Protein AF-A0AAE1A5D5-F1 (afdb_monomer_lite)

pLDDT: mean 72.04, std 19.73, range [32.28, 96.38]

Radius of gyration: 29.42 Å; chains: 1; bounding box: 78×96×59 Å

Sequence (178 aa):
MIVVMEDNYFSGREERVELRCDQGKCVDHPDSLSAQVKDSCIWGDQPIIKYNTKSGRYEGDCPGFMARQGKTACETASVARSCCKTCEDLKTGVPGCPYGDKYSKCDSYTQSQICDNNRHLCCQFCHGYPTRRNADSEVSSIDLSADLPSGDLEVTDELKPKPDADSNTNNGGPTEQT

Foldseek 3Di:
DDDDDDDPPPPDDPPPQQFADDPNDTHRDPCRVVDPCDPQANNAAAQWDWDQDPVGIDIGTLVVVCVVPNLCVCVDPVSCNRHVNVNQVQQPPQPLCRNAAQDPCLVQADLVLACQPPCNRHVRVCPVPDHPPPPPDDDDDDDDDDDDDDDDDPPPSPRDTDPDDDPPPPPDDDDDDD

Organism: NCBI:txid231223

Structure (mmCIF, N/CA/C/O backbone):
data_AF-A0AAE1A5D5-F1
#
_entry.id   AF-A0AAE1A5D5-F1
#
loop_
_atom_site.group_PDB
_atom_site.id
_atom_site.type_symbol
_atom_site.label_atom_id
_atom_site.label_alt_id
_atom_site.label_comp_id
_atom_site.label_asym_id
_atom_site.label_entity_id
_atom_site.label_seq_id
_atom_site.pdbx_PDB_ins_code
_atom_site.Cartn_x
_atom_site.Cartn_y
_atom_site.Cartn_z
_atom_site.occupancy
_atom_site.B_iso_or_equiv
_atom_site.auth_seq_id
_atom_site.auth_comp_id
_atom_site.auth_asym_id
_atom_site.auth_atom_id
_atom_site.pdbx_PDB_model_num
ATOM 1 N N . MET A 1 1 ? 38.075 -64.542 -5.443 1.00 33.47 1 MET A N 1
ATOM 2 C CA . MET A 1 1 ? 38.900 -63.424 -5.938 1.00 33.47 1 MET A CA 1
ATOM 3 C C . MET A 1 1 ? 38.066 -62.701 -6.987 1.00 33.47 1 MET A C 1
ATOM 5 O O . MET A 1 1 ? 37.816 -63.337 -7.993 1.00 33.47 1 MET A O 1
ATOM 9 N N . ILE A 1 2 ? 37.576 -61.491 -6.646 1.00 32.28 2 ILE A N 1
ATOM 10 C CA . ILE A 1 2 ? 37.226 -60.307 -7.482 1.00 32.28 2 ILE A CA 1
ATOM 11 C C . ILE A 1 2 ? 36.365 -60.590 -8.750 1.00 32.28 2 ILE A C 1
ATOM 13 O O . ILE A 1 2 ? 36.714 -61.442 -9.546 1.00 32.28 2 ILE A O 1
ATOM 17 N N . VAL A 1 3 ? 35.235 -59.945 -9.060 1.00 36.34 3 VAL A N 1
ATOM 18 C CA . VAL A 1 3 ? 34.820 -58.538 -8.922 1.00 36.34 3 VAL A CA 1
ATOM 19 C C . VAL A 1 3 ? 33.286 -58.504 -8.971 1.00 36.34 3 VAL A C 1
ATOM 21 O O . VAL A 1 3 ? 32.697 -59.100 -9.870 1.00 36.34 3 VAL A O 1
ATOM 24 N N . VAL A 1 4 ? 32.638 -57.803 -8.041 1.00 40.03 4 VAL A N 1
ATOM 25 C CA . VAL A 1 4 ? 31.253 -57.345 -8.221 1.00 40.03 4 VAL A CA 1
ATOM 26 C C . VAL A 1 4 ? 31.380 -55.954 -8.840 1.00 40.03 4 VAL A C 1
ATOM 28 O O . VAL A 1 4 ? 32.059 -55.109 -8.260 1.00 40.03 4 VAL A O 1
ATOM 31 N N . MET A 1 5 ? 30.845 -55.741 -10.043 1.00 43.41 5 MET A N 1
ATOM 32 C CA . MET A 1 5 ? 30.788 -54.405 -10.642 1.00 43.41 5 MET A CA 1
ATOM 33 C C . MET A 1 5 ? 29.697 -53.604 -9.927 1.00 43.41 5 MET A C 1
ATOM 35 O O . MET A 1 5 ? 28.545 -54.027 -9.881 1.00 43.41 5 MET A O 1
ATOM 39 N N . GLU A 1 6 ? 30.082 -52.476 -9.336 1.00 44.00 6 GLU A N 1
ATOM 40 C CA . GLU A 1 6 ? 29.165 -51.479 -8.792 1.00 44.00 6 GLU A CA 1
ATOM 41 C C . GLU A 1 6 ? 28.666 -50.587 -9.936 1.00 44.00 6 GLU A C 1
ATOM 43 O O . GLU A 1 6 ? 29.407 -49.744 -10.448 1.00 44.00 6 GLU A O 1
ATOM 48 N N . ASP A 1 7 ? 27.403 -50.750 -10.330 1.00 49.31 7 ASP A N 1
ATOM 49 C CA . ASP A 1 7 ? 26.724 -49.776 -11.181 1.00 49.31 7 ASP A CA 1
ATOM 50 C C . ASP A 1 7 ? 26.371 -48.534 -10.346 1.00 49.31 7 ASP A C 1
ATOM 52 O O . ASP A 1 7 ? 25.385 -48.484 -9.606 1.00 49.31 7 ASP A O 1
ATOM 56 N N . ASN A 1 8 ? 27.223 -47.515 -10.469 1.00 42.75 8 ASN A N 1
ATOM 57 C CA . ASN A 1 8 ? 27.001 -46.156 -9.989 1.00 42.75 8 ASN A CA 1
ATOM 58 C C . ASN A 1 8 ? 25.832 -45.509 -10.753 1.00 42.75 8 ASN A C 1
ATOM 60 O O . ASN A 1 8 ? 26.024 -44.885 -11.796 1.00 42.75 8 ASN A O 1
ATOM 64 N N . TYR A 1 9 ? 24.617 -45.602 -10.212 1.00 43.00 9 TYR A N 1
ATOM 65 C CA . TY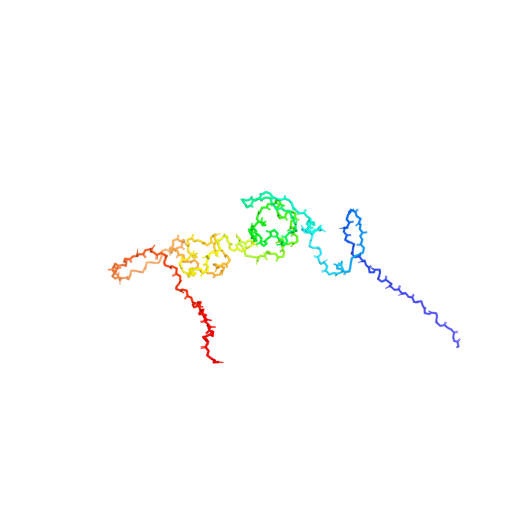R A 1 9 ? 23.487 -44.782 -10.655 1.00 43.00 9 TYR A CA 1
ATOM 66 C C . TYR A 1 9 ? 23.588 -43.390 -10.010 1.00 43.00 9 TYR A C 1
ATOM 68 O O . TYR A 1 9 ? 22.968 -43.087 -8.989 1.00 43.00 9 TYR A O 1
ATOM 76 N N . PHE A 1 10 ? 24.440 -42.541 -10.588 1.00 42.28 10 PHE A N 1
ATOM 77 C CA . PHE A 1 10 ? 24.611 -41.144 -10.191 1.00 42.28 10 PHE A CA 1
ATOM 78 C C . PHE A 1 10 ? 23.374 -40.346 -10.637 1.00 42.28 10 PHE A C 1
ATOM 80 O O . PHE A 1 10 ? 23.281 -39.865 -11.764 1.00 42.28 10 PHE A O 1
ATOM 87 N N . SER A 1 11 ? 22.379 -40.252 -9.754 1.00 44.47 11 SER A N 1
ATOM 88 C CA . SER A 1 11 ? 21.172 -39.445 -9.949 1.00 44.47 11 SER A CA 1
ATOM 89 C C . SER A 1 11 ? 21.518 -37.957 -9.821 1.00 44.47 11 SER A C 1
ATOM 91 O O . SER A 1 11 ? 21.309 -37.348 -8.772 1.00 44.47 11 SER A O 1
ATOM 93 N N . GLY A 1 12 ? 22.063 -37.366 -10.885 1.00 41.28 12 GLY A N 1
ATOM 94 C CA . GLY A 1 12 ? 22.228 -35.920 -11.000 1.00 41.28 12 GLY A CA 1
ATOM 95 C C . GLY A 1 12 ? 20.860 -35.238 -10.992 1.00 41.28 12 GLY A C 1
ATOM 96 O O . GLY A 1 12 ? 20.116 -35.322 -11.966 1.00 41.28 12 GLY A O 1
ATOM 97 N N . ARG A 1 13 ? 20.506 -34.574 -9.886 1.00 45.00 13 ARG A N 1
ATOM 98 C CA . ARG A 1 13 ? 19.471 -33.536 -9.922 1.00 45.00 13 ARG A CA 1
ATOM 99 C C . ARG A 1 13 ? 20.054 -32.372 -10.706 1.00 45.00 13 ARG A C 1
ATOM 101 O O . ARG A 1 13 ? 20.903 -31.653 -10.194 1.00 45.00 13 ARG A O 1
ATOM 108 N N . GLU A 1 14 ? 19.598 -32.218 -11.937 1.00 49.22 14 GLU A N 1
ATOM 109 C CA . GLU A 1 14 ? 19.675 -30.962 -12.670 1.00 49.22 14 GLU A CA 1
ATOM 110 C C . GLU A 1 14 ? 18.972 -29.900 -11.810 1.00 49.22 14 GLU A C 1
ATOM 112 O O . GLU A 1 14 ? 17.748 -29.905 -11.642 1.00 49.22 14 GLU A O 1
ATOM 117 N N . GLU A 1 15 ? 19.767 -29.063 -11.151 1.00 54.00 15 GLU A N 1
ATOM 118 C CA . GLU A 1 15 ? 19.302 -27.883 -10.438 1.00 54.00 15 GLU A CA 1
ATOM 119 C C . GLU A 1 15 ? 18.695 -26.967 -11.501 1.00 54.00 15 GLU A C 1
ATOM 121 O O . GLU A 1 15 ? 19.414 -26.378 -12.307 1.00 54.00 15 GLU A O 1
ATOM 126 N N . ARG A 1 16 ? 17.359 -26.931 -11.598 1.00 55.38 16 ARG A N 1
ATOM 127 C CA . ARG A 1 16 ? 16.684 -25.980 -12.485 1.00 55.38 16 ARG A CA 1
ATOM 128 C C . ARG A 1 16 ? 17.018 -24.591 -11.969 1.00 55.38 16 ARG A C 1
ATOM 130 O O . ARG A 1 16 ? 16.404 -24.126 -11.014 1.00 55.38 16 ARG A O 1
ATOM 137 N N . VAL A 1 17 ? 18.004 -23.960 -12.590 1.00 57.19 17 VAL A N 1
ATOM 138 C CA . VAL A 1 17 ? 18.287 -22.548 -12.388 1.00 57.19 17 VAL A CA 1
ATOM 139 C C . VAL A 1 17 ? 17.042 -21.813 -12.869 1.00 57.19 17 VAL A C 1
ATOM 141 O O . VAL A 1 17 ? 16.687 -21.866 -14.048 1.00 57.19 17 VAL A O 1
ATOM 144 N N . GLU A 1 18 ? 16.294 -21.233 -11.933 1.00 60.75 18 GLU A N 1
ATOM 145 C CA . GLU A 1 18 ? 15.184 -20.363 -12.294 1.00 60.75 18 GLU A CA 1
ATOM 146 C C . GLU A 1 18 ? 15.781 -19.191 -13.085 1.00 60.75 18 GLU A C 1
ATOM 148 O O . GLU A 1 18 ? 16.794 -18.614 -12.706 1.00 60.75 18 GLU A O 1
ATOM 153 N N . LEU A 1 19 ? 15.227 -18.900 -14.257 1.00 63.72 19 LEU A N 1
ATOM 154 C CA . LEU A 1 19 ? 15.719 -17.830 -15.118 1.00 63.72 19 LEU A CA 1
ATOM 155 C C . LEU A 1 19 ? 14.830 -16.610 -14.911 1.00 63.72 19 LEU A C 1
ATOM 157 O O . LEU A 1 19 ? 13.603 -16.732 -14.896 1.00 63.72 19 LEU A O 1
ATOM 161 N N . ARG A 1 20 ? 15.419 -15.417 -14.816 1.00 68.06 20 ARG A N 1
ATOM 162 C CA . ARG A 1 20 ? 14.649 -14.167 -14.828 1.00 68.06 20 ARG A CA 1
ATOM 163 C C . ARG A 1 20 ? 14.646 -13.540 -16.206 1.00 68.06 20 ARG A C 1
ATOM 165 O O . ARG A 1 20 ? 15.603 -13.664 -16.958 1.00 68.06 20 ARG A O 1
ATOM 172 N N . CYS A 1 21 ? 13.556 -12.861 -16.544 1.00 68.00 21 CYS A N 1
ATOM 173 C CA . CYS A 1 21 ? 13.486 -12.096 -17.779 1.00 68.00 21 CYS A CA 1
ATOM 174 C C . CYS A 1 21 ? 14.202 -10.754 -17.591 1.00 68.00 21 CYS A C 1
ATOM 176 O O . CYS A 1 21 ? 13.732 -9.912 -16.829 1.00 68.00 21 CYS A O 1
ATOM 178 N N . ASP A 1 22 ? 15.305 -10.553 -18.305 1.00 67.06 22 ASP A N 1
ATOM 179 C CA . ASP A 1 22 ? 15.967 -9.264 -18.467 1.00 67.06 22 ASP A CA 1
ATOM 180 C C . ASP A 1 22 ? 15.941 -8.866 -19.948 1.00 67.06 22 ASP A C 1
ATOM 182 O O . ASP A 1 22 ? 16.378 -9.613 -20.824 1.00 67.06 22 ASP A O 1
ATOM 186 N N . GLN A 1 23 ? 15.345 -7.710 -20.249 1.00 67.00 23 GLN A N 1
ATOM 187 C CA . GLN A 1 23 ? 15.197 -7.182 -21.616 1.00 67.00 23 GLN A CA 1
ATOM 188 C C . GLN A 1 23 ? 14.625 -8.190 -22.639 1.00 67.00 23 GLN A C 1
ATOM 190 O O . GLN A 1 23 ? 15.014 -8.209 -23.808 1.00 67.00 23 GLN A O 1
ATOM 195 N N . GLY A 1 24 ? 13.686 -9.038 -22.208 1.00 66.44 24 GLY A N 1
ATOM 196 C CA . GLY A 1 24 ? 13.064 -10.051 -23.068 1.00 66.44 24 GLY A CA 1
ATOM 197 C C . GLY A 1 24 ? 13.903 -11.317 -23.265 1.00 66.44 24 GLY A C 1
ATOM 198 O O . GLY A 1 24 ? 13.555 -12.143 -24.108 1.00 66.44 24 GLY A O 1
ATOM 199 N N . LYS A 1 25 ? 14.992 -11.489 -22.509 1.00 70.88 25 LYS A N 1
ATOM 200 C CA . LYS A 1 25 ? 15.806 -12.707 -22.486 1.00 70.88 25 LYS A CA 1
ATOM 201 C C . LYS A 1 25 ? 15.791 -13.323 -21.095 1.00 70.88 25 LYS A C 1
ATOM 203 O O . LYS A 1 25 ? 15.890 -12.623 -20.097 1.00 70.88 25 LYS A O 1
ATOM 208 N N . CYS A 1 26 ? 15.688 -14.642 -21.037 1.00 72.12 26 CYS A N 1
ATOM 209 C CA . CYS A 1 26 ? 15.871 -15.392 -19.803 1.00 72.12 26 CYS A CA 1
ATOM 210 C C . CYS A 1 26 ? 17.368 -15.416 -19.456 1.00 72.12 26 CYS A C 1
ATOM 212 O O . CYS A 1 26 ? 18.161 -15.933 -20.242 1.00 72.12 26 CYS A O 1
ATOM 214 N N . VAL A 1 27 ? 17.743 -14.830 -18.321 1.00 79.44 27 VAL A N 1
ATOM 215 C CA . VAL A 1 27 ? 19.117 -14.762 -17.814 1.00 79.44 27 VAL A CA 1
ATOM 216 C C . VAL A 1 27 ? 19.207 -15.399 -16.429 1.00 79.44 27 VAL A C 1
ATOM 218 O O . VAL A 1 27 ? 18.268 -15.309 -15.630 1.00 79.44 27 VAL A O 1
ATOM 221 N N . ASP A 1 28 ? 20.347 -16.027 -16.147 1.00 71.44 28 ASP A N 1
ATOM 222 C CA . ASP A 1 28 ? 20.673 -16.533 -14.816 1.00 71.44 28 ASP A CA 1
ATOM 223 C C . ASP A 1 28 ? 20.842 -15.345 -13.863 1.00 71.44 28 ASP A C 1
ATOM 225 O O . ASP A 1 28 ? 21.699 -14.483 -14.072 1.00 71.44 28 ASP A O 1
ATOM 229 N N . HIS A 1 29 ? 20.017 -15.276 -12.816 1.00 62.53 29 HIS A N 1
ATOM 230 C CA . HIS A 1 29 ? 20.130 -14.242 -11.786 1.00 62.53 29 HIS A CA 1
ATOM 231 C C . HIS A 1 29 ? 20.417 -14.894 -10.422 1.00 62.53 29 HIS A C 1
ATOM 233 O O . HIS A 1 29 ? 19.767 -15.888 -10.091 1.00 62.53 29 HIS A O 1
ATOM 239 N N . PRO A 1 30 ? 21.332 -14.360 -9.591 1.00 59.41 30 PRO A N 1
ATOM 240 C CA . PRO A 1 30 ? 21.636 -14.929 -8.269 1.00 59.41 30 PRO A CA 1
ATOM 241 C C . PRO A 1 30 ? 20.411 -14.985 -7.336 1.00 59.41 30 PRO A C 1
ATOM 243 O O . PRO A 1 30 ? 20.305 -15.878 -6.503 1.00 59.41 30 PRO A O 1
ATOM 246 N N . ASP A 1 31 ? 19.438 -14.092 -7.539 1.00 57.97 31 ASP A N 1
ATOM 247 C CA . ASP A 1 31 ? 18.150 -14.069 -6.817 1.00 57.97 31 ASP A CA 1
ATOM 248 C C . ASP A 1 31 ? 17.050 -14.931 -7.454 1.00 57.97 31 ASP A C 1
ATOM 250 O O . ASP A 1 31 ? 15.855 -14.721 -7.203 1.00 57.97 31 ASP A O 1
ATOM 254 N N . SER A 1 32 ? 17.409 -15.837 -8.359 1.00 56.78 32 SER A N 1
ATOM 255 C CA . SER A 1 32 ? 16.412 -16.711 -8.970 1.00 56.78 32 SER A CA 1
ATOM 256 C C . SER A 1 32 ? 16.025 -17.832 -8.021 1.00 56.78 32 SER A C 1
ATOM 258 O O . SER A 1 32 ? 14.846 -18.033 -7.813 1.00 56.78 32 SER A O 1
ATOM 260 N N . LEU A 1 33 ? 16.988 -18.420 -7.303 1.00 54.19 33 LEU A N 1
ATOM 261 C CA . LEU A 1 33 ? 16.736 -19.455 -6.289 1.00 54.19 33 LEU A CA 1
ATOM 262 C C . LEU A 1 33 ? 15.953 -18.955 -5.055 1.00 54.19 33 LEU A C 1
ATOM 264 O O . LEU A 1 33 ? 15.487 -19.761 -4.252 1.00 54.19 33 LEU A O 1
ATOM 268 N N . SER A 1 34 ? 15.837 -17.636 -4.862 1.00 52.56 34 SER A N 1
ATOM 269 C CA . SER A 1 34 ? 15.176 -17.019 -3.702 1.00 52.56 34 SER A CA 1
ATOM 270 C C . SER A 1 34 ? 13.786 -16.458 -4.006 1.00 52.56 34 SER A C 1
ATOM 272 O O . SER A 1 34 ? 13.066 -16.063 -3.084 1.00 52.56 34 SER A O 1
ATOM 274 N N . ALA A 1 35 ? 13.373 -16.421 -5.273 1.00 54.06 35 ALA A N 1
ATOM 275 C CA . ALA A 1 35 ? 12.035 -15.990 -5.624 1.00 54.06 35 ALA A CA 1
ATOM 276 C C . ALA A 1 35 ? 11.110 -17.199 -5.621 1.00 54.06 35 ALA A C 1
ATOM 278 O O . ALA A 1 35 ? 10.978 -17.879 -6.626 1.00 54.06 35 ALA A O 1
ATOM 279 N N . GLN A 1 36 ? 10.384 -17.419 -4.523 1.00 55.62 36 GLN A N 1
ATOM 280 C CA . GLN A 1 36 ? 9.087 -18.077 -4.659 1.00 55.62 36 GLN A CA 1
ATOM 281 C C . GLN A 1 36 ? 8.250 -17.199 -5.590 1.00 55.62 36 GLN A C 1
ATOM 283 O O . GLN A 1 36 ? 7.661 -16.201 -5.171 1.00 55.62 36 GLN A O 1
ATOM 288 N N . VAL A 1 37 ? 8.293 -17.512 -6.881 1.00 56.19 37 VAL A N 1
ATOM 289 C CA . VAL A 1 37 ? 7.509 -16.830 -7.893 1.00 56.19 37 VAL A CA 1
ATOM 290 C C . VAL A 1 37 ? 6.072 -17.250 -7.639 1.00 56.19 37 VAL A C 1
ATOM 292 O O . VAL A 1 37 ? 5.635 -18.322 -8.042 1.00 56.19 37 VAL A O 1
ATOM 295 N N . LYS A 1 38 ? 5.342 -16.434 -6.880 1.00 62.88 38 LYS A N 1
ATOM 296 C CA . LYS A 1 38 ? 3.920 -16.648 -6.642 1.00 62.88 38 LYS A CA 1
ATOM 297 C C . LYS A 1 38 ? 3.218 -16.636 -8.001 1.00 62.88 38 LYS A C 1
ATOM 299 O O . LYS A 1 38 ? 3.400 -15.694 -8.770 1.00 62.88 38 LYS A O 1
ATOM 304 N N . ASP A 1 39 ? 2.407 -17.655 -8.293 1.00 67.38 39 ASP A N 1
ATOM 305 C CA . ASP A 1 39 ? 1.754 -17.833 -9.604 1.00 67.38 39 ASP A CA 1
ATOM 306 C C . ASP A 1 39 ? 0.935 -16.608 -10.056 1.00 67.38 39 ASP A C 1
ATOM 308 O O . ASP A 1 39 ? 0.746 -16.377 -11.250 1.00 67.38 39 ASP A O 1
ATOM 312 N N . SER A 1 40 ? 0.470 -15.775 -9.116 1.00 74.50 40 SER A N 1
ATOM 313 C CA . SER A 1 40 ? -0.230 -14.521 -9.423 1.00 74.50 40 SER A CA 1
ATOM 314 C C . SER A 1 40 ? 0.671 -13.407 -9.963 1.00 74.50 40 SER A C 1
ATOM 316 O O . SER A 1 40 ? 0.151 -12.394 -10.430 1.00 74.50 40 SER A O 1
ATOM 318 N N . CYS A 1 41 ? 1.993 -13.569 -9.885 1.00 79.12 41 CYS A N 1
ATOM 319 C CA . CYS A 1 41 ? 2.973 -12.514 -10.096 1.00 79.12 41 CYS A CA 1
ATOM 320 C C . CYS A 1 41 ? 4.255 -12.977 -10.797 1.00 79.12 41 CYS A C 1
ATOM 322 O O . CYS A 1 41 ? 5.363 -12.578 -10.438 1.00 79.12 41 CYS A O 1
ATOM 324 N N . ILE A 1 42 ? 4.112 -13.805 -11.833 1.00 77.44 42 ILE A N 1
ATOM 325 C CA . ILE A 1 42 ? 5.257 -14.466 -12.477 1.00 77.44 42 ILE A CA 1
ATOM 326 C C . ILE A 1 42 ? 6.308 -13.516 -13.071 1.00 77.44 42 ILE A C 1
ATOM 328 O O . ILE A 1 42 ? 7.472 -13.878 -13.204 1.00 77.44 42 ILE A O 1
ATOM 332 N N . TRP A 1 43 ? 5.906 -12.288 -13.404 1.00 77.44 43 TRP A N 1
ATOM 333 C CA . TRP A 1 43 ? 6.782 -11.275 -13.996 1.00 77.44 43 TRP A CA 1
ATOM 334 C C . TRP A 1 43 ? 7.304 -10.249 -12.984 1.00 77.44 43 TRP A C 1
ATOM 336 O O . TRP A 1 43 ? 8.091 -9.383 -13.356 1.00 77.44 43 TRP A O 1
ATOM 346 N N . GLY A 1 44 ? 6.884 -10.336 -11.719 1.00 85.56 44 GLY A N 1
ATOM 347 C CA . GLY A 1 44 ? 7.240 -9.370 -10.687 1.00 85.56 44 GLY A CA 1
ATOM 348 C C . GLY A 1 44 ? 6.779 -7.940 -10.996 1.00 85.56 44 GLY A C 1
ATOM 349 O O . GLY A 1 44 ? 5.712 -7.722 -11.572 1.00 85.56 44 GLY A O 1
ATOM 350 N N . ASP A 1 45 ? 7.583 -6.963 -10.575 1.00 90.44 45 ASP A N 1
ATOM 351 C CA . ASP A 1 45 ? 7.343 -5.542 -10.836 1.00 90.44 45 ASP A CA 1
ATOM 352 C C . ASP A 1 45 ? 7.910 -5.109 -12.190 1.00 90.44 45 ASP A C 1
ATOM 354 O O . ASP A 1 45 ? 8.985 -5.539 -12.609 1.00 90.44 45 ASP A O 1
ATOM 358 N N . GLN A 1 46 ? 7.223 -4.181 -12.850 1.00 89.25 46 GLN A N 1
ATOM 359 C CA . GLN A 1 46 ? 7.780 -3.462 -13.985 1.00 89.25 46 GLN A CA 1
ATOM 360 C C . GLN A 1 46 ? 8.962 -2.598 -13.519 1.00 89.25 46 GLN A C 1
ATOM 362 O O . GLN A 1 46 ? 8.832 -1.873 -12.531 1.00 89.25 46 GLN A O 1
ATOM 367 N N . PRO A 1 47 ? 10.091 -2.605 -14.252 1.00 84.75 47 PRO A N 1
ATOM 368 C CA . PRO A 1 47 ? 11.297 -1.890 -13.837 1.00 84.75 47 PRO A CA 1
ATOM 369 C C . PRO A 1 47 ? 11.106 -0.369 -13.838 1.00 84.75 47 PRO A C 1
ATOM 371 O O . PRO A 1 47 ? 11.710 0.332 -13.034 1.00 84.75 47 PRO A O 1
ATOM 374 N N . ILE A 1 48 ? 10.266 0.145 -14.744 1.00 91.44 48 ILE A N 1
ATOM 375 C CA . ILE A 1 48 ? 9.911 1.561 -14.824 1.00 91.44 48 ILE A CA 1
ATOM 376 C C . ILE A 1 48 ? 8.412 1.671 -15.082 1.00 91.44 48 ILE A C 1
ATOM 378 O O . ILE A 1 48 ? 7.904 1.168 -16.085 1.00 91.44 48 ILE A O 1
ATOM 382 N N . ILE A 1 49 ? 7.718 2.392 -14.209 1.00 94.50 49 ILE A N 1
ATOM 383 C CA . ILE A 1 49 ? 6.305 2.735 -14.343 1.00 94.50 49 ILE A CA 1
ATOM 384 C C . ILE A 1 49 ? 6.137 4.223 -14.619 1.00 94.50 49 ILE A C 1
ATOM 386 O O . ILE A 1 49 ? 6.933 5.052 -14.178 1.00 94.50 49 ILE A O 1
ATOM 390 N N . LYS A 1 50 ? 5.080 4.571 -15.356 1.00 95.38 50 LYS A N 1
ATOM 391 C CA . LYS A 1 50 ? 4.754 5.957 -15.706 1.00 95.38 50 LYS A CA 1
ATOM 392 C C . LYS A 1 50 ? 3.296 6.228 -15.378 1.00 95.38 50 LYS A C 1
ATOM 394 O O . LYS A 1 50 ? 2.406 5.688 -16.029 1.00 95.38 50 LYS A O 1
ATOM 399 N N . TYR A 1 51 ? 3.056 7.078 -14.387 1.00 93.62 51 TYR A N 1
ATOM 400 C CA . TYR A 1 51 ? 1.709 7.429 -13.937 1.00 93.62 51 TYR A CA 1
ATOM 401 C C . TYR A 1 51 ? 1.544 8.940 -13.844 1.00 93.62 51 TYR A C 1
ATOM 403 O O . TYR A 1 51 ? 2.439 9.650 -13.393 1.00 93.62 51 TYR A O 1
ATOM 411 N N . ASN A 1 52 ? 0.371 9.436 -14.229 1.00 92.06 52 ASN A N 1
ATOM 412 C CA . ASN A 1 52 ? -0.021 10.813 -13.956 1.00 92.06 52 ASN A CA 1
ATOM 413 C C . ASN A 1 52 ? -0.756 10.837 -12.615 1.00 92.06 52 ASN A C 1
ATOM 415 O O . ASN A 1 52 ? -1.826 10.242 -12.491 1.00 92.06 52 ASN A O 1
ATOM 419 N N . THR A 1 53 ? -0.176 11.489 -11.609 1.00 87.81 53 THR A N 1
ATOM 420 C CA . THR A 1 53 ? -0.788 11.639 -10.285 1.00 87.81 53 THR A CA 1
ATOM 421 C C . THR A 1 53 ? -1.233 13.082 -10.066 1.00 87.81 53 THR A C 1
ATOM 423 O O . THR A 1 53 ? -0.905 13.980 -10.844 1.00 87.81 53 THR A O 1
ATOM 426 N N . LYS A 1 54 ? -1.975 13.331 -8.980 1.00 85.69 54 LYS A N 1
ATOM 427 C CA . LYS A 1 54 ? -2.370 14.694 -8.582 1.00 85.69 54 LYS A CA 1
ATOM 428 C C . LYS A 1 54 ? -1.162 15.610 -8.343 1.00 85.69 54 LYS A C 1
ATOM 430 O O . LYS A 1 54 ? -1.266 16.814 -8.529 1.00 85.69 54 LYS A O 1
ATOM 435 N N . SER A 1 55 ? -0.021 15.028 -7.977 1.00 85.31 55 SER A N 1
ATOM 436 C CA . SER A 1 55 ? 1.235 15.734 -7.709 1.00 85.31 55 SER A CA 1
ATOM 437 C C . SER A 1 55 ? 2.134 15.835 -8.952 1.00 85.31 55 SER A C 1
ATOM 439 O O . SER A 1 55 ? 3.313 16.170 -8.841 1.00 85.31 55 SER A O 1
ATOM 441 N N . GLY A 1 56 ? 1.609 15.502 -10.134 1.00 91.19 56 GLY A N 1
ATOM 442 C CA . GLY A 1 56 ? 2.328 15.509 -11.404 1.00 91.19 56 GLY A CA 1
ATOM 443 C C . GLY A 1 56 ? 2.690 14.111 -11.902 1.00 91.19 56 GLY A C 1
ATOM 444 O O . GLY A 1 56 ? 2.272 13.086 -11.362 1.00 91.19 56 GLY A O 1
ATOM 445 N N . ARG A 1 57 ? 3.477 14.066 -12.976 1.00 94.00 57 ARG A N 1
ATOM 446 C CA . ARG A 1 57 ? 3.940 12.808 -13.564 1.00 94.00 57 ARG A CA 1
ATOM 447 C C . ARG A 1 57 ? 4.944 12.125 -12.633 1.00 94.00 57 ARG A C 1
ATOM 449 O O . ARG A 1 57 ? 5.819 12.772 -12.061 1.00 94.00 57 ARG A O 1
ATOM 456 N N . TYR A 1 58 ? 4.795 10.820 -12.467 1.00 94.75 58 TYR A N 1
ATOM 457 C CA . TYR A 1 58 ? 5.763 9.945 -11.825 1.00 94.75 58 TYR A CA 1
ATOM 458 C C . TYR A 1 58 ? 6.390 9.037 -12.881 1.00 94.75 58 TYR A C 1
ATOM 460 O O . TYR A 1 58 ? 5.674 8.486 -13.719 1.00 94.75 58 TYR A O 1
ATOM 468 N N . GLU A 1 59 ? 7.708 8.894 -12.822 1.00 96.38 59 GLU A N 1
ATOM 469 C CA . GLU A 1 59 ? 8.494 7.969 -13.631 1.00 96.38 59 GLU A CA 1
ATOM 470 C C . GLU A 1 59 ? 9.588 7.385 -12.731 1.00 96.38 59 GLU A C 1
ATOM 472 O O . GLU A 1 59 ? 10.395 8.137 -12.189 1.00 96.38 59 GLU A O 1
ATOM 477 N N . GLY A 1 60 ? 9.555 6.074 -12.500 1.00 94.44 60 GLY A N 1
ATOM 478 C CA . GLY A 1 60 ? 10.417 5.409 -11.521 1.00 94.44 60 GLY A CA 1
ATOM 479 C C . GLY A 1 60 ? 9.981 3.972 -11.254 1.00 94.44 60 GLY A C 1
ATOM 480 O O . GLY A 1 60 ? 9.237 3.403 -12.053 1.00 94.44 60 GLY A O 1
ATOM 481 N N . ASP A 1 61 ? 10.434 3.398 -10.146 1.00 95.06 61 ASP A N 1
ATOM 482 C CA . ASP A 1 61 ? 10.125 2.031 -9.732 1.00 95.06 61 ASP A CA 1
ATOM 483 C C . ASP A 1 61 ? 8.853 1.942 -8.863 1.00 95.06 61 ASP A C 1
ATOM 485 O O . ASP A 1 61 ? 8.231 2.933 -8.470 1.00 95.06 61 ASP A O 1
ATOM 489 N N . CYS A 1 62 ? 8.423 0.717 -8.578 1.00 94.94 62 CYS A N 1
ATOM 490 C CA . CYS A 1 62 ? 7.234 0.469 -7.770 1.00 94.94 62 CYS A CA 1
ATOM 491 C C . CYS A 1 62 ? 7.393 0.852 -6.288 1.00 94.94 62 CYS A C 1
ATOM 493 O O . CYS A 1 62 ? 6.494 1.525 -5.771 1.00 94.94 62 CYS A O 1
ATOM 495 N N . PRO A 1 63 ? 8.509 0.535 -5.602 1.00 95.12 63 PRO A N 1
ATOM 496 C CA . PRO A 1 63 ? 8.748 1.009 -4.239 1.00 95.12 63 PRO A CA 1
ATOM 497 C C . PRO A 1 63 ? 8.708 2.538 -4.117 1.00 95.12 63 PRO A C 1
ATOM 499 O O . PRO A 1 63 ? 8.047 3.066 -3.219 1.00 95.12 63 PRO A O 1
ATOM 502 N N . GLY A 1 64 ? 9.332 3.267 -5.048 1.00 94.75 64 GLY A N 1
ATOM 503 C CA . GLY A 1 64 ? 9.301 4.726 -5.074 1.00 94.75 64 GLY A CA 1
ATOM 504 C C . GLY A 1 64 ? 7.899 5.285 -5.324 1.00 94.75 64 GLY A C 1
ATOM 505 O O . GLY A 1 64 ? 7.510 6.285 -4.714 1.00 94.75 64 GLY A O 1
ATOM 506 N N . PHE A 1 65 ? 7.096 4.626 -6.163 1.00 95.50 65 PHE A N 1
ATOM 507 C CA . PHE A 1 65 ? 5.701 5.014 -6.364 1.00 95.50 65 PHE A CA 1
ATOM 508 C C . PHE A 1 65 ? 4.864 4.819 -5.096 1.00 95.50 65 PHE A C 1
ATOM 510 O O . PHE A 1 65 ? 4.088 5.709 -4.746 1.00 95.50 65 PHE A O 1
ATOM 517 N N . MET A 1 66 ? 5.057 3.711 -4.370 1.00 94.00 66 MET A N 1
ATOM 518 C CA . MET A 1 66 ? 4.363 3.456 -3.101 1.00 94.00 66 MET A CA 1
ATOM 519 C C . MET A 1 66 ? 4.781 4.426 -2.001 1.00 94.00 66 MET A C 1
ATOM 521 O O . MET A 1 66 ? 3.931 4.863 -1.229 1.00 94.00 66 MET A O 1
ATOM 525 N N . ALA A 1 67 ? 6.054 4.823 -1.954 1.00 92.31 67 ALA A N 1
ATOM 526 C CA . ALA A 1 67 ? 6.520 5.848 -1.024 1.00 92.31 67 ALA A CA 1
ATOM 527 C C . ALA A 1 67 ? 5.831 7.204 -1.265 1.00 92.31 67 ALA A C 1
ATOM 529 O O . ALA A 1 67 ? 5.565 7.943 -0.321 1.00 92.31 67 ALA A O 1
ATOM 530 N N . ARG A 1 68 ? 5.504 7.522 -2.526 1.00 91.31 68 ARG A N 1
ATOM 531 C CA . ARG A 1 68 ? 4.852 8.784 -2.903 1.00 91.31 68 ARG A CA 1
ATOM 532 C C . ARG A 1 68 ? 3.329 8.750 -2.770 1.00 91.31 68 ARG A C 1
ATOM 534 O O . ARG A 1 68 ? 2.735 9.729 -2.330 1.00 91.31 68 ARG A O 1
ATOM 541 N N . GLN A 1 69 ? 2.696 7.667 -3.215 1.00 91.50 69 GLN A N 1
ATOM 542 C CA . GLN A 1 69 ? 1.237 7.567 -3.335 1.00 91.50 69 GLN A CA 1
ATOM 543 C C . GLN A 1 69 ? 0.579 6.794 -2.188 1.00 91.50 69 GLN A C 1
ATOM 545 O O . GLN A 1 69 ? -0.635 6.888 -2.019 1.00 91.50 69 GLN A O 1
ATOM 550 N N . GLY A 1 70 ? 1.363 6.056 -1.403 1.00 90.50 70 GLY A N 1
ATOM 551 C CA . GLY A 1 70 ? 0.877 5.155 -0.367 1.00 90.50 70 GLY A CA 1
ATOM 552 C C . GLY A 1 70 ? 0.489 3.774 -0.901 1.00 90.50 70 GLY A C 1
ATOM 553 O O . GLY A 1 70 ? 0.248 3.573 -2.092 1.00 90.50 70 GLY A O 1
ATOM 554 N N . LYS A 1 71 ? 0.392 2.809 0.020 1.00 91.69 71 LYS A N 1
ATOM 555 C CA . LYS A 1 71 ? 0.087 1.394 -0.273 1.00 91.69 71 LYS A CA 1
ATOM 556 C C . LYS A 1 71 ? -1.283 1.202 -0.929 1.00 91.69 71 LYS A C 1
ATOM 558 O O . LYS A 1 71 ? -1.470 0.284 -1.721 1.00 91.69 71 LYS A O 1
ATOM 563 N N . THR A 1 72 ? -2.232 2.094 -0.644 1.00 89.19 72 THR A N 1
ATOM 564 C CA . THR A 1 72 ? -3.584 2.083 -1.224 1.00 89.19 72 THR A CA 1
ATOM 565 C C . THR A 1 72 ? -3.582 2.284 -2.739 1.00 89.19 72 THR A C 1
ATOM 567 O O . THR A 1 72 ? -4.547 1.910 -3.400 1.00 89.19 72 THR A O 1
ATOM 570 N N . ALA A 1 73 ? -2.489 2.785 -3.330 1.00 91.56 73 ALA A N 1
ATOM 571 C CA . ALA A 1 73 ? -2.337 2.843 -4.781 1.00 91.56 73 ALA A CA 1
ATOM 572 C C . ALA A 1 73 ? -2.477 1.456 -5.437 1.00 91.56 73 ALA A C 1
ATOM 574 O O . ALA A 1 73 ? -2.987 1.358 -6.554 1.00 91.56 73 ALA A O 1
ATOM 575 N N . CYS A 1 74 ? -2.117 0.387 -4.721 1.00 92.69 74 CYS A N 1
ATOM 576 C CA . CYS A 1 74 ? -2.301 -0.995 -5.152 1.00 92.69 74 CYS A CA 1
ATOM 577 C C . CYS A 1 74 ? -3.770 -1.438 -5.272 1.00 92.69 74 CYS A C 1
ATOM 579 O O . CYS A 1 74 ? -4.031 -2.470 -5.881 1.00 92.69 74 CYS A O 1
ATOM 581 N N . GLU A 1 75 ? -4.747 -0.673 -4.763 1.00 90.25 75 GLU A N 1
ATOM 582 C CA . GLU A 1 75 ? -6.170 -0.927 -5.049 1.00 90.25 75 GLU A CA 1
ATOM 583 C C . GLU A 1 75 ? -6.501 -0.690 -6.536 1.00 90.25 75 GLU A C 1
ATOM 585 O O . GLU A 1 75 ? -7.464 -1.246 -7.065 1.00 90.25 75 GLU A O 1
ATOM 590 N N . THR A 1 76 ? -5.696 0.112 -7.242 1.00 91.38 76 THR A N 1
ATOM 591 C CA . THR A 1 76 ? -5.899 0.386 -8.668 1.00 91.38 76 THR A CA 1
ATOM 592 C C . THR A 1 76 ? -5.368 -0.770 -9.511 1.00 91.38 76 THR A C 1
ATOM 594 O O . THR A 1 76 ? -4.171 -1.044 -9.500 1.00 91.38 76 THR A O 1
ATOM 597 N N . ALA A 1 77 ? -6.223 -1.394 -10.326 1.00 90.44 77 ALA A N 1
ATOM 598 C CA . ALA A 1 77 ? -5.862 -2.570 -11.129 1.00 90.44 77 ALA A CA 1
ATOM 599 C C . ALA A 1 77 ? -4.622 -2.371 -12.024 1.00 90.44 77 ALA A C 1
ATOM 601 O O . ALA A 1 77 ? -3.814 -3.286 -12.169 1.00 90.44 77 ALA A O 1
ATOM 602 N N . SER A 1 78 ? -4.445 -1.183 -12.612 1.00 90.62 78 SER A N 1
ATOM 603 C CA . SER A 1 78 ? -3.255 -0.866 -13.417 1.00 90.62 78 SER A CA 1
ATOM 604 C C . SER A 1 78 ? -1.981 -0.880 -12.574 1.00 90.62 78 SER A C 1
ATOM 606 O O . SER A 1 78 ? -0.989 -1.488 -12.968 1.00 90.62 78 SER A O 1
ATOM 608 N N . VAL A 1 79 ? -2.038 -0.278 -11.384 1.00 93.00 79 VAL A N 1
ATOM 609 C CA . VAL A 1 79 ? -0.917 -0.237 -10.441 1.00 93.00 79 VAL A CA 1
ATOM 610 C C . VAL A 1 79 ? -0.628 -1.636 -9.916 1.00 93.00 79 VAL A C 1
ATOM 612 O O . VAL A 1 79 ? 0.518 -2.054 -9.964 1.00 93.00 79 VAL A O 1
ATOM 615 N N . ALA A 1 80 ? -1.650 -2.391 -9.510 1.00 91.56 80 ALA A N 1
ATOM 616 C CA . ALA A 1 80 ? -1.496 -3.771 -9.059 1.00 91.56 80 ALA A CA 1
ATOM 617 C C . ALA A 1 80 ? -0.865 -4.679 -10.124 1.00 91.56 80 ALA A C 1
ATOM 619 O O . ALA A 1 80 ? -0.140 -5.603 -9.784 1.00 91.56 80 ALA A O 1
ATOM 620 N N . ARG A 1 81 ? -1.122 -4.427 -11.414 1.00 89.88 81 ARG A N 1
ATOM 621 C CA . ARG A 1 81 ? -0.521 -5.199 -12.509 1.00 89.88 81 ARG A CA 1
ATOM 622 C C . ARG A 1 81 ? 0.925 -4.793 -12.780 1.00 89.88 81 ARG A C 1
ATOM 624 O O . ARG A 1 81 ? 1.759 -5.662 -12.997 1.00 89.88 81 ARG A O 1
ATOM 631 N N . SER A 1 82 ? 1.214 -3.493 -12.803 1.00 92.12 82 SER A N 1
ATOM 632 C CA . SER A 1 82 ? 2.570 -2.989 -13.041 1.00 92.12 82 SER A CA 1
ATOM 633 C C . SER A 1 82 ? 3.499 -3.202 -11.848 1.00 92.12 82 SER A C 1
ATOM 635 O O . SER A 1 82 ? 4.677 -3.452 -12.043 1.00 92.12 82 SER A O 1
ATOM 637 N N . CYS A 1 83 ? 2.978 -3.103 -10.630 1.00 93.94 83 CYS A N 1
ATOM 638 C CA . CYS A 1 83 ? 3.706 -3.223 -9.368 1.00 93.94 83 CYS A CA 1
ATOM 639 C C . CYS A 1 83 ? 3.284 -4.471 -8.615 1.00 93.94 83 CYS A C 1
ATOM 641 O O . CYS A 1 83 ? 2.946 -4.421 -7.435 1.00 93.94 83 CYS A O 1
ATOM 643 N N . CYS A 1 84 ? 3.221 -5.581 -9.335 1.00 91.31 84 CYS A N 1
ATOM 644 C CA . CYS A 1 84 ? 2.620 -6.797 -8.841 1.00 91.31 84 CYS A CA 1
ATOM 645 C C . CYS A 1 84 ? 3.326 -7.351 -7.595 1.00 91.31 84 CYS A C 1
ATOM 647 O O . CYS A 1 84 ? 2.649 -7.596 -6.596 1.00 91.31 84 CYS A O 1
ATOM 649 N N . LYS A 1 85 ? 4.660 -7.468 -7.603 1.00 90.25 85 LYS A N 1
ATOM 650 C CA . LYS A 1 85 ? 5.422 -8.011 -6.471 1.00 90.25 85 LYS A CA 1
ATOM 651 C C . LYS A 1 85 ? 5.370 -7.054 -5.288 1.00 90.25 85 LYS A C 1
ATOM 653 O O . LYS A 1 85 ? 4.986 -7.461 -4.199 1.00 90.25 85 LYS A O 1
ATOM 658 N N . THR A 1 86 ? 5.648 -5.772 -5.524 1.00 92.62 86 THR A N 1
ATOM 659 C CA . THR A 1 86 ? 5.563 -4.734 -4.489 1.00 92.62 86 THR A CA 1
ATOM 660 C C . THR A 1 86 ? 4.176 -4.717 -3.844 1.00 92.62 86 THR A C 1
ATOM 662 O O . THR A 1 86 ? 4.054 -4.689 -2.624 1.00 92.62 86 THR A O 1
ATOM 665 N N . CYS A 1 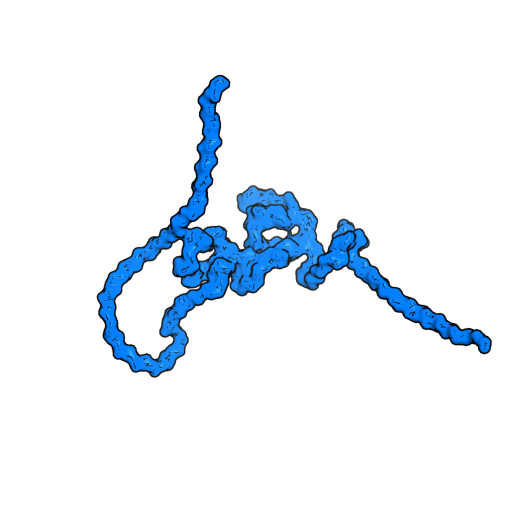87 ? 3.103 -4.747 -4.638 1.00 93.19 87 CYS A N 1
ATOM 666 C CA . CYS A 1 87 ? 1.750 -4.759 -4.097 1.00 93.19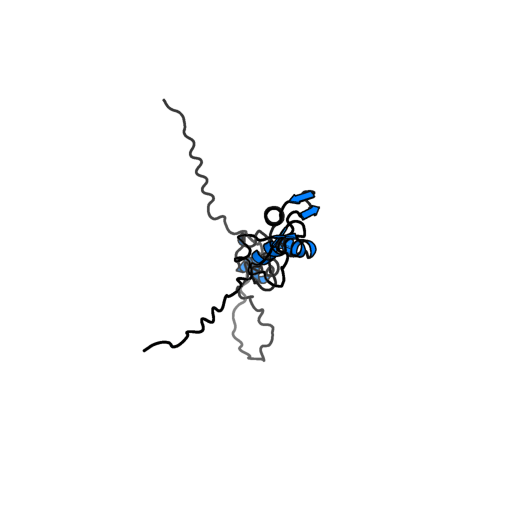 87 CYS A CA 1
ATOM 667 C C . CYS A 1 87 ? 1.456 -6.052 -3.338 1.00 93.19 87 CYS A C 1
ATOM 669 O O . CYS A 1 87 ? 0.796 -6.014 -2.307 1.00 93.19 87 CYS A O 1
ATOM 671 N N . GLU A 1 88 ? 1.923 -7.198 -3.817 1.00 90.62 88 GLU A N 1
ATOM 672 C CA . GLU A 1 88 ? 1.744 -8.463 -3.118 1.00 90.62 88 GLU A CA 1
ATOM 673 C C . GLU A 1 88 ? 2.422 -8.475 -1.744 1.00 90.62 88 GLU A C 1
ATOM 675 O O . GLU A 1 88 ? 1.773 -8.838 -0.762 1.00 90.62 88 GLU A O 1
ATOM 680 N N . ASP A 1 89 ? 3.660 -7.988 -1.668 1.00 89.75 89 ASP A N 1
ATOM 681 C CA . ASP A 1 89 ? 4.435 -7.866 -0.429 1.00 89.75 89 ASP A CA 1
ATOM 682 C C . ASP A 1 89 ? 3.783 -6.891 0.570 1.00 89.75 89 ASP A C 1
ATOM 684 O O . ASP A 1 89 ? 3.939 -7.015 1.784 1.00 89.75 89 ASP A O 1
ATOM 688 N N . LEU A 1 90 ? 3.007 -5.923 0.072 1.00 91.38 90 LEU A N 1
ATOM 689 C CA . LEU A 1 90 ? 2.283 -4.945 0.887 1.00 91.38 90 LEU A CA 1
ATOM 690 C C . LEU A 1 90 ? 0.905 -5.423 1.362 1.00 91.38 90 LEU A C 1
ATOM 692 O O . LEU A 1 90 ? 0.239 -4.683 2.097 1.00 91.38 90 LEU A O 1
ATOM 696 N N . LYS A 1 91 ? 0.451 -6.619 0.962 1.00 91.12 91 LYS A N 1
ATOM 697 C CA . LYS A 1 91 ? -0.853 -7.126 1.397 1.00 91.12 91 LYS A CA 1
ATOM 698 C C . LYS A 1 91 ? -0.855 -7.438 2.893 1.00 91.12 91 LYS A C 1
ATOM 700 O O . LYS A 1 91 ? -0.030 -8.195 3.386 1.00 91.12 91 LYS A O 1
ATOM 705 N N . THR A 1 92 ? -1.842 -6.915 3.613 1.00 89.31 92 THR A N 1
ATOM 706 C CA . THR A 1 92 ? -1.989 -7.102 5.068 1.00 89.31 92 THR A CA 1
ATOM 707 C C . THR A 1 92 ? -2.721 -8.392 5.440 1.00 89.31 92 THR A C 1
ATOM 709 O O . THR A 1 92 ? -2.644 -8.836 6.580 1.00 89.31 92 THR A O 1
ATOM 712 N N . GLY A 1 93 ? -3.480 -8.970 4.502 1.00 86.25 93 GLY A N 1
ATOM 713 C CA . GLY A 1 93 ? -4.363 -10.112 4.762 1.00 86.25 93 GLY A CA 1
ATOM 714 C C . GLY A 1 93 ? -5.648 -9.762 5.525 1.00 86.25 93 GLY A C 1
ATOM 715 O O . GLY A 1 93 ? -6.431 -10.659 5.822 1.00 86.25 93 GLY A O 1
ATOM 716 N N . VAL A 1 94 ? -5.899 -8.480 5.816 1.00 87.00 94 VAL A N 1
ATOM 717 C CA . VAL A 1 94 ? -7.108 -8.033 6.522 1.00 87.00 94 VAL A CA 1
ATOM 718 C C . VAL A 1 94 ? -8.310 -8.013 5.564 1.00 87.00 94 VAL A C 1
ATOM 720 O O . VAL A 1 94 ? -8.266 -7.309 4.546 1.00 87.00 94 VAL A O 1
ATOM 723 N N . PRO A 1 95 ? -9.410 -8.735 5.863 1.00 82.25 95 PRO A N 1
ATOM 724 C CA . PRO A 1 95 ? -10.619 -8.698 5.046 1.00 82.25 95 PRO A CA 1
ATOM 725 C C . PRO A 1 95 ? -11.158 -7.273 4.888 1.00 82.25 95 PRO A C 1
ATOM 727 O O . PRO A 1 95 ? -11.291 -6.529 5.857 1.00 82.25 95 PRO A O 1
ATOM 730 N N . GLY A 1 96 ? -11.461 -6.885 3.649 1.00 81.88 96 GLY A N 1
ATOM 731 C CA . GLY A 1 96 ? -11.948 -5.543 3.315 1.00 81.88 96 GLY A CA 1
ATOM 732 C C . GLY A 1 96 ? -10.860 -4.476 3.174 1.00 81.88 96 GLY A C 1
ATOM 733 O O . GLY A 1 96 ? -11.138 -3.435 2.586 1.00 81.88 96 GLY A O 1
ATOM 734 N N . CYS A 1 97 ? -9.628 -4.749 3.620 1.00 89.19 97 CYS A N 1
ATOM 735 C CA . CYS A 1 97 ? -8.510 -3.811 3.548 1.00 89.19 97 CYS A CA 1
ATOM 736 C C . CYS A 1 97 ? -7.191 -4.480 3.197 1.00 89.19 97 CYS A C 1
ATOM 738 O O . CYS A 1 97 ? -6.285 -4.573 4.030 1.00 89.19 97 CYS A O 1
ATOM 740 N N . PRO A 1 98 ? -7.063 -4.910 1.930 1.00 89.62 98 PRO A N 1
ATOM 741 C CA . PRO A 1 98 ? -5.914 -5.675 1.478 1.00 89.62 98 PRO A CA 1
ATOM 742 C C . PRO A 1 98 ? -4.593 -4.924 1.647 1.00 89.62 98 PRO A C 1
ATOM 744 O O . PRO A 1 98 ? -3.578 -5.582 1.805 1.00 89.62 98 PRO A O 1
ATOM 747 N N . TYR A 1 99 ? -4.593 -3.588 1.651 1.00 90.88 99 TYR A N 1
ATOM 748 C CA . TYR A 1 99 ? -3.383 -2.758 1.737 1.00 90.88 99 TYR A CA 1
ATOM 749 C C . TYR A 1 99 ? -3.320 -1.886 3.000 1.00 90.88 99 TYR A C 1
ATOM 751 O O . TYR A 1 99 ? -2.483 -0.988 3.089 1.00 90.88 99 TYR A O 1
ATOM 759 N N . GLY A 1 100 ? -4.188 -2.171 3.975 1.00 90.38 100 GLY A N 1
ATOM 760 C CA . GLY A 1 100 ? -4.275 -1.462 5.248 1.00 90.38 100 GLY A CA 1
ATOM 761 C C . GLY A 1 100 ? -5.378 -0.412 5.312 1.00 90.38 100 GLY A C 1
ATOM 762 O O . GLY A 1 100 ? -6.317 -0.442 4.516 1.00 90.38 100 GLY A O 1
ATOM 763 N N . ASP A 1 101 ? -5.277 0.486 6.292 1.00 90.69 101 ASP A N 1
ATOM 764 C CA . ASP A 1 101 ? -6.261 1.549 6.503 1.00 90.69 101 ASP A CA 1
ATOM 765 C C . ASP A 1 101 ? -6.317 2.515 5.311 1.00 90.69 101 ASP A C 1
ATOM 767 O O . ASP A 1 101 ? -5.298 2.961 4.779 1.00 90.69 101 ASP A O 1
ATOM 771 N N . LYS A 1 102 ? -7.537 2.867 4.895 1.00 88.38 102 LYS A N 1
ATOM 772 C CA . LYS A 1 102 ? -7.785 3.833 3.816 1.00 88.38 102 LYS A CA 1
ATOM 773 C C . LYS A 1 102 ? -7.616 5.268 4.291 1.00 88.38 102 LYS A C 1
ATOM 775 O O . LYS A 1 102 ? -7.290 6.149 3.496 1.00 88.38 102 LYS A O 1
ATOM 780 N N . TYR A 1 103 ? -7.867 5.503 5.575 1.00 88.94 103 TYR A N 1
ATOM 781 C CA . TYR A 1 103 ? -7.673 6.794 6.209 1.00 88.94 103 TYR A CA 1
ATOM 782 C C . TYR A 1 103 ? -6.375 6.797 7.014 1.00 88.94 103 TYR A C 1
ATOM 784 O O . TYR A 1 103 ? -6.130 5.912 7.823 1.00 88.94 103 TYR A O 1
ATOM 792 N N . SER A 1 104 ? -5.522 7.796 6.798 1.00 86.00 104 SER A N 1
ATOM 793 C CA . SER A 1 104 ? -4.186 7.825 7.406 1.00 86.00 104 SER A CA 1
ATOM 794 C C . SER A 1 104 ? -4.176 8.200 8.887 1.00 86.00 104 SER A C 1
ATOM 796 O O . SER A 1 104 ? -3.167 7.981 9.540 1.00 86.00 104 SER A O 1
ATOM 798 N N . LYS A 1 105 ? -5.269 8.767 9.413 1.00 88.75 105 LYS A N 1
ATOM 799 C CA . LYS A 1 105 ? -5.365 9.258 10.799 1.00 88.75 105 LYS A CA 1
ATOM 800 C C . LYS A 1 105 ? -6.274 8.397 11.675 1.00 88.75 105 LYS A C 1
ATOM 802 O O . LYS A 1 105 ? -6.946 8.906 12.570 1.00 88.75 105 LYS A O 1
ATOM 807 N N . CYS A 1 106 ? -6.355 7.098 11.395 1.00 89.75 106 CYS A N 1
ATOM 808 C CA . CYS A 1 106 ? -7.142 6.175 12.216 1.00 89.75 106 CYS A CA 1
ATOM 809 C C . CYS A 1 106 ? -6.630 6.086 13.663 1.00 89.75 106 CYS A C 1
ATOM 811 O O . CYS A 1 106 ? -7.415 5.892 14.583 1.00 89.75 106 CYS A O 1
ATOM 813 N N . ASP A 1 107 ? -5.329 6.293 13.856 1.00 91.00 107 ASP A N 1
ATOM 814 C CA . ASP A 1 107 ? -4.611 6.287 15.133 1.00 91.00 107 ASP A CA 1
ATOM 815 C C . ASP A 1 107 ? -4.774 7.571 15.965 1.00 91.00 107 ASP A C 1
ATOM 817 O O . ASP A 1 107 ? -4.506 7.575 17.167 1.00 91.00 107 ASP A O 1
ATOM 821 N N . SER A 1 108 ? -5.249 8.655 15.345 1.00 91.81 108 SER A N 1
ATOM 822 C CA . SER A 1 108 ? -5.532 9.931 16.018 1.00 91.81 108 SER A CA 1
ATOM 823 C C . SER A 1 108 ? -6.763 9.856 16.934 1.00 91.81 108 SER A C 1
ATOM 825 O O . SER A 1 108 ? -7.018 10.770 17.720 1.00 91.81 108 SER A O 1
ATOM 827 N N . TYR A 1 109 ? -7.522 8.761 16.848 1.00 89.75 109 TYR A N 1
ATOM 828 C CA . TYR A 1 109 ? -8.724 8.486 17.626 1.00 89.75 109 TYR A CA 1
ATOM 829 C C . TYR A 1 109 ? -8.602 7.135 18.337 1.00 89.75 109 TYR A C 1
ATOM 831 O O . TYR A 1 109 ? -7.804 6.270 17.977 1.00 89.75 109 TYR A O 1
ATOM 839 N N . THR A 1 110 ? -9.414 6.928 19.368 1.00 89.69 110 THR A N 1
ATOM 840 C CA . THR A 1 110 ? -9.529 5.613 20.011 1.00 89.69 110 THR A CA 1
ATOM 841 C C . THR A 1 110 ? -10.359 4.662 19.146 1.00 89.69 110 THR A C 1
ATOM 843 O O . THR A 1 110 ? -11.268 5.087 18.430 1.00 89.69 110 THR A O 1
ATOM 846 N N . GLN A 1 111 ? -10.105 3.352 19.245 1.00 89.44 111 GLN A N 1
ATOM 847 C CA . GLN A 1 111 ? -10.896 2.341 18.529 1.00 89.44 111 GLN A CA 1
ATOM 848 C C . GLN A 1 111 ? -12.401 2.466 18.819 1.00 89.44 111 GLN A C 1
ATOM 850 O O . GLN A 1 111 ? -13.204 2.379 17.898 1.00 89.44 111 GLN A O 1
ATOM 855 N N . SER A 1 112 ? -12.794 2.773 20.059 1.00 86.50 112 SER A N 1
ATOM 856 C CA . SER A 1 112 ? -14.198 3.006 20.429 1.00 86.50 112 SER A CA 1
ATOM 857 C C . SER A 1 112 ? -14.844 4.207 19.746 1.00 86.50 112 SER A C 1
ATOM 859 O O . SER A 1 112 ? -16.055 4.218 19.585 1.00 86.50 112 SER A O 1
ATOM 861 N N . GLN A 1 113 ? -14.067 5.213 19.346 1.00 86.94 113 GLN A N 1
ATOM 862 C CA . GLN A 1 113 ? -14.603 6.384 18.648 1.00 86.94 113 GLN A CA 1
ATOM 863 C C . GLN A 1 113 ? -14.783 6.127 17.147 1.00 86.94 113 GLN A C 1
ATOM 865 O O . GLN A 1 113 ? -15.671 6.700 16.523 1.00 86.94 113 GLN A O 1
ATOM 870 N N . ILE A 1 114 ? -13.933 5.286 16.548 1.00 90.12 114 ILE A N 1
ATOM 871 C CA . ILE A 1 114 ? -13.843 5.165 15.088 1.00 90.12 114 ILE A CA 1
ATOM 872 C C . ILE A 1 114 ? -14.413 3.851 14.547 1.00 90.12 114 ILE A C 1
ATOM 874 O O . ILE A 1 114 ? -14.966 3.829 13.449 1.00 90.12 114 ILE A O 1
ATOM 878 N N . CYS A 1 115 ? -14.327 2.755 15.298 1.00 90.50 115 CYS A N 1
ATOM 879 C CA . CYS A 1 115 ? -14.608 1.417 14.778 1.00 90.50 115 CYS A CA 1
ATOM 880 C C . CYS A 1 115 ? -16.090 1.058 14.663 1.00 90.50 115 CYS A C 1
ATOM 882 O O . CYS A 1 115 ? -16.400 0.037 14.038 1.00 90.50 115 CYS A O 1
ATOM 884 N N . ASP A 1 116 ? -16.981 1.882 15.214 1.00 87.62 116 ASP A N 1
ATOM 885 C CA . ASP A 1 116 ? -18.426 1.712 15.059 1.00 87.62 116 ASP A CA 1
ATOM 886 C C . ASP A 1 116 ? -18.909 2.283 13.711 1.00 87.6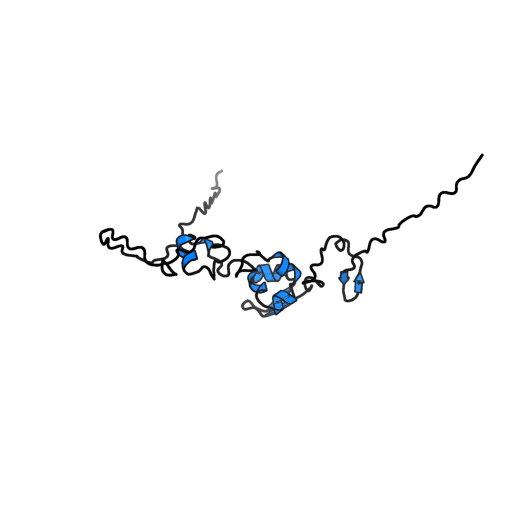2 116 ASP A C 1
ATOM 888 O O . ASP A 1 116 ? -19.573 1.578 12.956 1.00 87.62 116 ASP A O 1
ATOM 892 N N . ASN A 1 117 ? -18.477 3.493 13.329 1.00 86.44 117 ASN A N 1
ATOM 893 C CA . ASN A 1 117 ? -18.954 4.165 12.104 1.00 86.44 117 ASN A CA 1
ATOM 894 C C . ASN A 1 117 ? -17.956 4.139 10.930 1.00 86.44 117 ASN A C 1
ATOM 896 O O . ASN A 1 117 ? -18.346 4.162 9.763 1.00 86.44 117 ASN A O 1
ATOM 900 N N . ASN A 1 118 ? -16.654 4.058 11.206 1.00 89.38 118 ASN A N 1
ATOM 901 C CA . ASN A 1 118 ? -15.591 4.237 10.209 1.00 89.38 118 ASN A CA 1
ATOM 902 C C . ASN A 1 118 ? -14.752 2.973 9.991 1.00 89.38 118 ASN A C 1
ATOM 904 O O . ASN A 1 118 ? -13.645 3.037 9.458 1.00 89.38 118 ASN A O 1
ATOM 908 N N . ARG A 1 119 ? -15.281 1.794 10.340 1.00 89.06 119 ARG A N 1
ATOM 909 C CA . ARG A 1 119 ? -14.587 0.509 10.152 1.00 89.06 119 ARG A CA 1
ATOM 910 C C . ARG A 1 119 ? -14.157 0.246 8.711 1.00 89.06 119 ARG A C 1
ATOM 912 O O . ARG A 1 119 ? -13.160 -0.420 8.496 1.00 89.06 119 ARG A O 1
ATOM 919 N N . HIS A 1 120 ? -14.884 0.754 7.721 1.00 87.25 120 HIS A N 1
ATOM 920 C CA . HIS A 1 120 ? -14.515 0.596 6.311 1.00 87.25 120 HIS A CA 1
ATOM 921 C C . HIS A 1 120 ? -13.311 1.466 5.900 1.00 87.25 120 HIS A C 1
ATOM 923 O O . HIS A 1 120 ? -12.628 1.144 4.929 1.00 87.25 120 HIS A O 1
ATOM 929 N N . LEU A 1 121 ? -13.044 2.554 6.633 1.00 89.69 121 LEU A N 1
ATOM 930 C CA . LEU A 1 121 ? -11.888 3.432 6.429 1.00 89.69 121 LEU A CA 1
ATOM 931 C C . LEU A 1 121 ? -10.690 3.001 7.280 1.00 89.69 121 LEU A C 1
ATOM 933 O O . LEU A 1 121 ? -9.560 3.057 6.806 1.00 89.69 121 LEU A O 1
ATOM 937 N N . CYS A 1 122 ? -10.958 2.562 8.510 1.00 91.69 122 CYS A N 1
ATOM 938 C CA . CYS A 1 122 ? -9.980 2.185 9.535 1.00 91.69 122 CYS A CA 1
ATOM 939 C C . CYS A 1 122 ? -10.018 0.688 9.855 1.00 91.69 122 CYS A C 1
ATOM 941 O O . CYS A 1 122 ? -9.899 0.252 10.989 1.00 91.69 122 CYS A O 1
ATOM 943 N N . CYS A 1 123 ? -10.285 -0.109 8.844 1.00 90.19 123 CYS A N 1
ATOM 944 C CA . CYS A 1 123 ? -10.423 -1.560 8.847 1.00 90.19 123 CYS A CA 1
ATOM 945 C C . CYS A 1 123 ? -9.243 -2.348 9.425 1.00 90.19 123 CYS A C 1
ATOM 947 O O . CYS A 1 123 ? -9.484 -3.342 10.107 1.00 90.19 123 CYS A O 1
ATOM 949 N N . GLN A 1 124 ? -7.996 -1.949 9.162 1.00 90.88 124 GLN A N 1
ATOM 950 C CA . GLN A 1 124 ? -6.821 -2.582 9.756 1.00 90.88 124 GLN A CA 1
ATOM 951 C C . GLN A 1 124 ? -6.705 -2.172 11.224 1.00 90.88 124 GLN A C 1
ATOM 953 O O . GLN A 1 124 ? -6.531 -3.038 12.079 1.00 90.88 124 GLN A O 1
ATOM 958 N N . PHE A 1 125 ? -6.894 -0.890 11.535 1.00 91.88 125 PHE A N 1
ATOM 959 C CA . PHE A 1 125 ? -6.918 -0.389 12.910 1.00 91.88 125 PHE A CA 1
ATOM 960 C C . PHE A 1 125 ? -8.038 -1.016 13.756 1.00 91.88 125 PHE A C 1
ATOM 962 O O . PHE A 1 125 ? -7.853 -1.305 14.935 1.00 91.88 125 PHE A O 1
ATOM 969 N N . CYS A 1 126 ? -9.194 -1.270 13.148 1.00 91.69 126 CYS A N 1
ATOM 970 C CA . CYS A 1 126 ? -10.374 -1.871 13.764 1.00 91.69 126 CYS A CA 1
ATOM 971 C C . CYS A 1 126 ? -10.424 -3.394 13.621 1.00 91.69 126 CYS A C 1
ATOM 973 O O . CYS A 1 126 ? -11.431 -4.017 13.982 1.00 91.69 126 CYS A O 1
ATOM 975 N N . HIS A 1 127 ? -9.377 -4.011 13.074 1.00 91.38 127 HIS A N 1
ATOM 976 C CA . HIS A 1 127 ? -9.330 -5.451 12.891 1.00 91.38 127 HIS A CA 1
ATOM 977 C C . HIS A 1 127 ? -9.397 -6.151 14.256 1.00 91.38 127 HIS A C 1
ATOM 979 O O . HIS A 1 127 ? -8.578 -5.904 15.137 1.00 91.38 127 HIS A O 1
ATOM 985 N N . GLY A 1 128 ? -10.408 -7.002 14.452 1.00 87.81 128 GLY A N 1
ATOM 986 C CA . GLY A 1 128 ? -10.663 -7.668 15.735 1.00 87.81 128 GLY A CA 1
ATOM 987 C C . GLY A 1 128 ? -11.404 -6.827 16.784 1.00 87.81 128 GLY A C 1
ATOM 988 O O . GLY A 1 128 ? -11.759 -7.367 17.829 1.00 87.81 128 GLY A O 1
ATOM 989 N N . TYR A 1 129 ? -11.708 -5.548 16.525 1.00 89.81 129 TYR A N 1
ATOM 990 C CA . TYR A 1 129 ? -12.538 -4.753 17.437 1.00 89.81 129 TYR A CA 1
ATOM 991 C C . TYR A 1 129 ? -13.995 -5.246 17.378 1.00 89.81 129 TYR A C 1
ATOM 993 O O . TYR A 1 129 ? -14.544 -5.319 16.272 1.00 89.81 129 TYR A O 1
ATOM 1001 N N . PRO A 1 130 ? -14.656 -5.574 18.501 1.00 84.62 130 PRO A N 1
ATOM 1002 C CA . PRO A 1 130 ? -16.057 -5.982 18.491 1.00 84.62 130 PRO A CA 1
ATOM 1003 C C . PRO A 1 130 ? -16.939 -4.786 18.123 1.00 84.62 130 PRO A C 1
ATOM 1005 O O . PRO A 1 130 ? -16.877 -3.745 18.767 1.00 84.62 130 PRO A O 1
ATOM 1008 N N . THR A 1 131 ? -17.770 -4.912 17.087 1.00 76.25 131 THR A N 1
ATOM 1009 C CA . THR A 1 131 ? -18.847 -3.936 16.866 1.00 76.25 131 THR A CA 1
ATOM 1010 C C . THR A 1 131 ? -19.811 -4.033 18.038 1.00 76.25 131 THR A C 1
ATOM 1012 O O . THR A 1 131 ? -20.199 -5.152 18.404 1.00 76.25 131 THR A O 1
ATOM 1015 N N . ARG A 1 132 ? -20.243 -2.901 18.601 1.00 70.56 132 ARG A N 1
ATOM 1016 C CA . ARG A 1 132 ? -21.423 -2.915 19.467 1.00 70.56 132 ARG A CA 1
ATOM 1017 C C . ARG A 1 132 ? -22.582 -3.392 18.606 1.00 70.56 132 ARG A C 1
ATOM 1019 O O . ARG A 1 132 ? -23.049 -2.677 17.727 1.00 70.56 132 ARG A O 1
ATOM 1026 N N . ARG A 1 133 ? -22.983 -4.653 18.769 1.00 57.00 133 ARG A N 1
ATOM 1027 C CA . ARG A 1 133 ? -24.222 -5.117 18.157 1.00 57.00 133 ARG A CA 1
ATOM 1028 C C . ARG A 1 133 ? -25.306 -4.266 18.805 1.00 57.00 133 ARG A C 1
ATOM 1030 O O . ARG A 1 133 ? -25.511 -4.382 20.011 1.00 57.00 133 ARG A O 1
ATOM 1037 N N . ASN A 1 134 ? -25.971 -3.417 18.025 1.00 52.06 134 ASN A N 1
ATOM 1038 C CA . ASN A 1 134 ? -27.349 -3.088 18.354 1.00 52.06 134 ASN A CA 1
ATOM 1039 C C . ASN A 1 134 ? -28.040 -4.435 18.552 1.00 52.06 134 ASN A C 1
ATOM 1041 O O . ASN A 1 134 ? -27.889 -5.335 17.719 1.00 52.06 134 ASN A O 1
ATOM 1045 N N . ALA A 1 135 ? -28.680 -4.612 19.699 1.00 51.03 135 ALA A N 1
ATOM 1046 C CA . ALA A 1 135 ? -29.333 -5.846 20.099 1.00 51.03 135 ALA A CA 1
ATOM 1047 C C . ALA A 1 135 ? -30.612 -6.112 19.276 1.00 51.03 135 ALA A C 1
ATOM 1049 O O . ALA A 1 135 ? -31.617 -6.514 19.835 1.00 51.03 135 ALA A O 1
ATOM 1050 N N . ASP A 1 136 ? -30.563 -5.920 17.954 1.00 54.81 136 ASP A N 1
ATOM 1051 C CA . ASP A 1 136 ? -31.701 -6.006 17.035 1.00 54.81 136 ASP A CA 1
ATOM 1052 C C . ASP A 1 136 ? -31.389 -6.904 15.828 1.00 54.81 136 ASP A C 1
ATOM 1054 O O . ASP A 1 136 ? -31.645 -6.580 14.668 1.00 54.81 136 ASP A O 1
ATOM 1058 N N . SER A 1 137 ? -30.818 -8.078 16.076 1.00 57.59 137 SER A N 1
ATOM 1059 C CA . SER A 1 137 ? -30.963 -9.192 15.136 1.00 57.59 137 SER A CA 1
ATOM 1060 C C . SER A 1 137 ? -31.160 -10.481 15.915 1.00 57.59 137 SER A C 1
ATOM 1062 O O . SER A 1 137 ? -30.213 -11.125 16.359 1.00 57.59 137 SER A O 1
ATOM 1064 N N . GLU A 1 138 ? -32.452 -10.761 16.077 1.00 56.31 138 GLU A N 1
ATOM 1065 C CA . GLU A 1 138 ? -33.102 -11.996 16.511 1.00 56.31 138 GLU A CA 1
ATOM 1066 C C . GLU A 1 138 ? -32.786 -12.482 17.930 1.00 56.31 138 GLU A C 1
ATOM 1068 O O . GLU A 1 138 ? -32.087 -13.469 18.147 1.00 56.31 138 GLU A O 1
ATOM 1073 N N . VAL A 1 139 ? -33.419 -11.836 18.914 1.00 48.34 139 VAL A N 1
ATOM 1074 C CA . VAL A 1 139 ? -33.808 -12.522 20.149 1.00 48.34 139 VAL A CA 1
ATOM 1075 C C . VAL A 1 139 ? -35.292 -12.849 20.045 1.00 48.34 139 VAL A C 1
ATOM 1077 O O . VAL A 1 139 ? -36.152 -11.972 20.103 1.00 48.34 139 VAL A O 1
ATOM 1080 N N . SER A 1 140 ? -35.584 -14.139 19.897 1.00 49.81 140 SER A N 1
ATOM 1081 C CA . SER A 1 140 ? -36.854 -14.722 20.308 1.00 49.81 140 SER A CA 1
ATOM 1082 C C . SER A 1 140 ? -37.121 -14.321 21.760 1.00 49.81 140 SER A C 1
ATOM 1084 O O . SER A 1 140 ? -36.448 -14.812 22.665 1.00 49.81 140 SER A O 1
ATOM 1086 N N . SER A 1 141 ? -38.049 -13.381 21.936 1.00 54.19 141 SER A N 1
ATOM 1087 C CA . SER A 1 141 ? -38.828 -13.072 23.140 1.00 54.19 141 SER A CA 1
ATOM 1088 C C . SER A 1 141 ? -38.406 -13.817 24.413 1.00 54.19 141 SER A C 1
ATOM 1090 O O . SER A 1 141 ? -38.920 -14.898 24.707 1.00 54.19 141 SER A O 1
ATOM 1092 N N . ILE A 1 142 ? -37.525 -13.200 25.199 1.00 53.41 142 ILE A N 1
ATOM 1093 C CA . ILE A 1 142 ? -37.460 -13.454 26.638 1.00 53.41 142 ILE A CA 1
ATOM 1094 C C . ILE A 1 142 ? -37.747 -12.118 27.310 1.00 53.41 142 ILE A C 1
ATOM 1096 O O . ILE A 1 142 ? -36.946 -11.189 27.258 1.00 53.41 142 ILE A O 1
ATOM 1100 N N . ASP A 1 143 ? -38.954 -12.036 27.855 1.00 53.16 143 ASP A N 1
ATOM 1101 C CA . ASP A 1 143 ? -39.470 -10.907 28.612 1.00 53.16 143 ASP A CA 1
ATOM 1102 C C . ASP A 1 143 ? -38.789 -10.897 29.984 1.00 53.16 143 ASP A C 1
ATOM 1104 O O . ASP A 1 143 ? -38.947 -11.830 30.776 1.00 53.16 143 ASP A O 1
ATOM 1108 N N . LEU A 1 144 ? -37.978 -9.875 30.243 1.00 47.28 144 LEU A N 1
ATOM 1109 C CA . LEU A 1 144 ? -37.473 -9.594 31.579 1.00 47.28 144 LEU A CA 1
ATOM 1110 C C . LEU A 1 144 ? -37.594 -8.092 31.823 1.00 47.28 144 LEU A C 1
ATOM 1112 O O . LEU A 1 144 ? -36.705 -7.300 31.514 1.00 47.28 144 LEU A O 1
ATOM 1116 N N . SER A 1 145 ? -38.751 -7.710 32.351 1.00 54.22 145 SER A N 1
ATOM 1117 C CA . SER A 1 145 ? -39.026 -6.368 32.839 1.00 54.22 145 SER A CA 1
ATOM 1118 C C . SER A 1 145 ? -38.160 -6.112 34.077 1.00 54.22 145 SER A C 1
ATOM 1120 O O . SER A 1 145 ? -38.352 -6.735 35.121 1.00 54.22 145 SER A O 1
ATOM 1122 N N . ALA A 1 146 ? -37.191 -5.209 33.959 1.00 45.75 146 ALA A N 1
ATOM 1123 C CA . ALA A 1 146 ? -36.488 -4.644 35.101 1.00 45.75 146 ALA A CA 1
ATOM 1124 C C . ALA A 1 146 ? -36.362 -3.133 34.902 1.00 45.75 146 ALA A C 1
ATOM 1126 O O . ALA A 1 146 ? -35.646 -2.658 34.021 1.00 45.75 146 ALA A O 1
ATOM 1127 N N . ASP A 1 147 ? -37.110 -2.408 35.730 1.00 60.69 147 ASP A N 1
ATOM 1128 C CA . ASP A 1 147 ? -37.067 -0.965 35.913 1.00 60.69 147 ASP A CA 1
ATOM 1129 C C . ASP A 1 147 ? -35.638 -0.456 36.147 1.00 60.69 147 ASP A C 1
ATOM 1131 O O . ASP A 1 147 ? -35.014 -0.784 37.160 1.00 60.69 147 ASP A O 1
ATOM 1135 N N . LEU A 1 148 ? -35.149 0.416 35.261 1.00 46.88 148 LEU A N 1
ATOM 1136 C CA . LEU A 1 148 ? -34.032 1.313 35.553 1.00 46.88 148 LEU A CA 1
ATOM 1137 C C . LEU A 1 148 ? -34.310 2.726 35.005 1.00 46.88 148 LEU A C 1
ATOM 1139 O O . LEU A 1 148 ? -34.912 2.870 33.940 1.00 46.88 148 LEU A O 1
ATOM 1143 N N . PRO A 1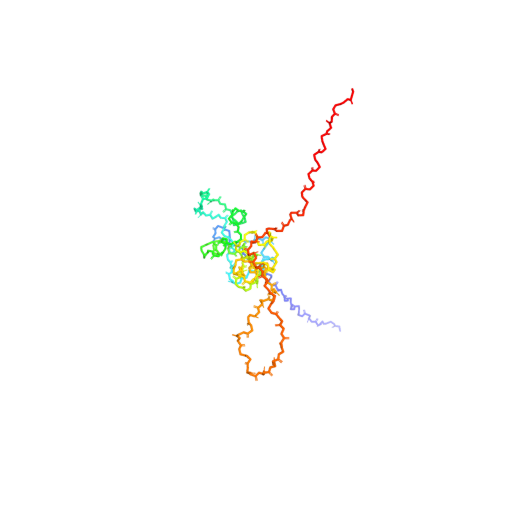 149 ? -33.904 3.771 35.748 1.00 45.75 149 PRO A N 1
ATOM 1144 C CA . PRO A 1 149 ? -34.335 5.146 35.523 1.00 45.75 149 PRO A CA 1
ATOM 1145 C C . PRO A 1 149 ? -33.678 5.792 34.299 1.00 45.75 149 PRO A C 1
ATOM 1147 O O . PRO A 1 149 ? -32.499 5.575 34.014 1.00 45.75 149 PRO A O 1
ATOM 1150 N N . SER A 1 150 ? -34.446 6.657 33.632 1.00 48.81 150 SER A N 1
ATOM 1151 C CA . SER A 1 150 ? -33.975 7.591 32.609 1.00 48.81 150 SER A CA 1
ATOM 1152 C C . SER A 1 150 ? -32.953 8.559 33.207 1.00 48.81 150 SER A C 1
ATOM 1154 O O . SER A 1 150 ? -33.310 9.529 33.872 1.00 48.81 150 SER A O 1
ATOM 1156 N N . GLY A 1 151 ? -31.673 8.269 32.995 1.00 42.12 151 GLY A N 1
ATOM 1157 C CA . GLY A 1 151 ? -30.607 9.252 33.110 1.00 42.12 151 GLY A CA 1
ATOM 1158 C C . GLY A 1 151 ? -30.391 9.891 31.746 1.00 42.12 151 GLY A C 1
ATOM 1159 O O . GLY A 1 151 ? -29.974 9.204 30.814 1.00 42.12 151 GLY A O 1
ATOM 1160 N N . ASP A 1 152 ? -30.684 11.183 31.635 1.00 46.84 152 ASP A N 1
ATOM 1161 C CA . ASP A 1 152 ? -30.331 12.000 30.479 1.00 46.84 152 ASP A CA 1
ATOM 1162 C C . ASP A 1 152 ? -28.803 12.016 30.323 1.00 46.84 152 ASP A C 1
ATOM 1164 O O . ASP A 1 152 ? -28.088 12.701 31.057 1.00 46.84 152 ASP A O 1
ATOM 1168 N N . LEU A 1 153 ? -28.286 11.220 29.384 1.00 41.66 153 LEU A N 1
ATOM 1169 C CA . LEU A 1 153 ? -26.915 11.356 28.911 1.00 41.66 153 LEU A CA 1
ATOM 1170 C C . LEU A 1 153 ? -26.935 12.299 27.706 1.00 41.66 153 LEU A C 1
ATOM 1172 O O . LEU A 1 153 ? -27.318 11.908 26.603 1.00 41.66 153 LEU A O 1
ATOM 1176 N N . GLU A 1 154 ? -26.503 13.540 27.913 1.00 45.91 154 GLU A N 1
ATOM 1177 C CA . GLU A 1 154 ? -26.138 14.432 26.815 1.00 45.91 154 GLU A CA 1
ATOM 1178 C C . GLU A 1 154 ? -24.926 13.842 26.081 1.00 45.91 154 GLU A C 1
ATOM 1180 O O . GLU A 1 154 ? -23.772 13.982 26.495 1.00 45.91 154 GLU A O 1
ATOM 1185 N N . VAL A 1 155 ? -25.195 13.148 24.974 1.00 39.94 155 VAL A N 1
ATOM 1186 C CA . VAL A 1 155 ? -24.172 12.728 24.016 1.00 39.94 155 VAL A CA 1
ATOM 1187 C C . VAL A 1 155 ? -23.734 13.971 23.249 1.00 39.94 155 VAL A C 1
ATOM 1189 O O . VAL A 1 155 ? -24.305 14.343 22.227 1.00 39.94 155 VAL A O 1
ATOM 1192 N N . THR A 1 156 ? -22.716 14.651 23.767 1.00 45.47 156 THR A N 1
ATOM 1193 C CA . THR A 1 156 ? -21.949 15.615 22.977 1.00 45.47 156 THR A CA 1
ATOM 1194 C C . THR A 1 156 ? -21.013 14.819 22.073 1.00 45.47 156 THR A C 1
ATOM 1196 O O . THR A 1 156 ? -19.905 14.447 22.448 1.00 45.47 156 THR A O 1
ATOM 1199 N N . ASP A 1 157 ? -21.506 14.503 20.876 1.00 48.81 157 ASP A N 1
ATOM 1200 C CA . ASP A 1 157 ? -20.826 13.742 19.818 1.00 48.81 157 ASP A CA 1
ATOM 1201 C C . ASP A 1 157 ? -19.698 14.562 19.143 1.00 48.81 157 ASP A C 1
ATOM 1203 O O . ASP A 1 157 ? -19.536 14.595 17.923 1.00 48.81 157 ASP A O 1
ATOM 1207 N N . GLU A 1 158 ? -18.899 15.285 19.932 1.00 55.41 158 GLU A N 1
ATOM 1208 C CA . GLU A 1 158 ? -17.681 15.923 19.440 1.00 55.41 158 GLU A CA 1
ATOM 1209 C C . GLU A 1 158 ? -16.517 14.938 19.560 1.00 55.41 158 GLU A C 1
ATOM 1211 O O . GLU A 1 158 ? -15.944 14.721 20.632 1.00 55.41 158 GLU A O 1
ATOM 1216 N N . LEU A 1 159 ? -16.155 14.339 18.422 1.00 54.59 159 LEU A N 1
ATOM 1217 C CA . LEU A 1 159 ? -14.959 13.516 18.245 1.00 54.59 159 LEU A CA 1
ATOM 1218 C C . LEU A 1 159 ? -13.699 14.329 18.573 1.00 54.59 159 LEU A C 1
ATOM 1220 O O . LEU A 1 159 ? -13.089 14.950 17.701 1.00 54.59 159 LEU A O 1
ATOM 1224 N N . LYS A 1 160 ? -13.284 14.310 19.840 1.00 67.69 160 LYS A N 1
ATOM 1225 C CA . LYS A 1 160 ? -12.016 14.904 20.264 1.00 67.69 160 LYS A CA 1
ATOM 1226 C C . LYS A 1 160 ? -10.857 13.973 19.890 1.00 67.69 160 LYS A C 1
ATOM 1228 O O . LYS A 1 160 ? -10.903 12.791 20.254 1.00 67.69 160 LYS A O 1
ATOM 1233 N N . PRO A 1 161 ? -9.833 14.482 19.178 1.00 68.62 161 PRO A N 1
ATOM 1234 C CA . PRO A 1 161 ? -8.587 13.760 18.956 1.00 68.62 161 PRO A CA 1
ATOM 1235 C C . PRO A 1 161 ? -7.980 13.309 20.284 1.00 68.62 161 PRO A C 1
ATOM 1237 O O . PRO A 1 161 ? -8.146 13.976 21.312 1.00 68.62 161 PRO A O 1
ATOM 1240 N N . LYS A 1 162 ? -7.266 12.183 20.268 1.00 66.94 162 LYS A N 1
ATOM 1241 C CA . LYS A 1 162 ? -6.479 11.750 21.424 1.00 66.94 162 LYS A CA 1
ATOM 1242 C C . LYS A 1 162 ? -5.483 12.869 21.785 1.00 66.94 162 LYS A C 1
ATOM 1244 O O . LYS A 1 162 ? -4.875 13.421 20.872 1.00 66.94 162 LYS A O 1
ATOM 1249 N N . PRO A 1 163 ? -5.300 13.215 23.074 1.00 62.22 163 PRO A N 1
ATOM 1250 C CA . PRO A 1 163 ? -4.239 14.137 23.462 1.00 62.22 163 PRO A CA 1
ATOM 1251 C C . PRO A 1 163 ? -2.887 13.570 23.014 1.00 62.22 163 PRO A C 1
ATOM 1253 O O . PRO A 1 163 ? -2.599 12.393 23.261 1.00 62.22 163 PRO A O 1
ATOM 1256 N N . ASP A 1 164 ? -2.102 14.395 22.321 1.00 60.97 164 ASP A N 1
ATOM 1257 C CA . ASP A 1 164 ? -0.793 14.022 21.793 1.00 60.97 164 ASP A CA 1
ATOM 1258 C C . ASP A 1 164 ? 0.102 13.518 22.931 1.00 60.97 164 ASP A C 1
ATOM 1260 O O . ASP A 1 164 ? 0.350 14.220 23.912 1.00 60.97 164 ASP A O 1
ATOM 1264 N N . ALA A 1 165 ? 0.588 12.285 22.803 1.00 52.81 165 ALA A N 1
ATOM 1265 C CA . ALA A 1 165 ? 1.633 11.772 23.673 1.00 52.81 165 ALA A CA 1
ATOM 1266 C C . ALA A 1 165 ? 2.978 12.360 23.210 1.00 52.81 165 ALA A C 1
ATOM 1268 O O . ALA A 1 165 ? 3.592 11.849 22.280 1.00 52.81 165 ALA A O 1
ATOM 1269 N N . ASP A 1 166 ? 3.369 13.469 23.841 1.00 45.19 166 ASP A N 1
ATOM 1270 C CA . ASP A 1 166 ? 4.723 14.029 23.957 1.00 45.19 166 ASP A CA 1
ATOM 1271 C C . ASP A 1 166 ? 5.622 14.029 22.703 1.00 45.19 166 ASP A C 1
ATOM 1273 O O . ASP A 1 166 ? 6.465 13.154 22.498 1.00 45.19 166 ASP A O 1
ATOM 1277 N N . SER A 1 167 ? 5.594 15.137 21.952 1.00 41.91 167 SER A N 1
ATOM 1278 C CA . SER A 1 167 ? 6.806 15.638 21.285 1.00 41.91 167 SER A CA 1
ATOM 1279 C C . SER A 1 167 ? 7.629 16.453 22.284 1.00 41.91 167 SER A C 1
ATOM 1281 O O . SER A 1 167 ? 7.529 17.679 22.339 1.00 41.91 167 SER A O 1
ATOM 1283 N N . ASN A 1 168 ? 8.462 15.778 23.079 1.00 41.62 168 ASN A N 1
ATOM 1284 C CA . ASN A 1 168 ? 9.467 16.443 23.907 1.00 41.62 168 ASN A CA 1
ATOM 1285 C C . ASN A 1 168 ? 10.607 16.958 23.008 1.00 41.62 168 ASN A C 1
ATOM 1287 O O . ASN A 1 168 ? 11.613 16.284 22.778 1.00 41.62 168 ASN A O 1
ATOM 1291 N N . THR A 1 169 ? 10.413 18.151 22.446 1.00 44.75 169 THR A N 1
ATOM 1292 C CA . THR A 1 169 ? 11.441 18.881 21.698 1.00 44.75 169 THR A CA 1
ATOM 1293 C C . THR A 1 169 ? 12.379 19.543 22.702 1.00 44.75 169 THR A C 1
ATOM 1295 O O . THR A 1 169 ? 12.192 20.696 23.086 1.00 44.75 169 THR A O 1
ATOM 1298 N N . ASN A 1 170 ? 13.408 18.816 23.134 1.00 44.06 170 ASN A N 1
ATOM 1299 C CA . ASN A 1 170 ? 14.535 19.413 23.843 1.00 44.06 170 ASN A CA 1
ATOM 1300 C C . ASN A 1 170 ? 15.400 20.197 22.843 1.00 44.06 170 ASN A C 1
ATOM 1302 O O . ASN A 1 170 ? 16.374 19.680 22.300 1.00 44.06 170 ASN A O 1
ATOM 1306 N N . ASN A 1 171 ? 15.045 21.461 22.608 1.00 42.75 171 ASN A N 1
ATOM 1307 C CA . ASN A 1 171 ? 15.941 22.444 21.999 1.00 42.75 171 ASN A CA 1
ATOM 1308 C C . ASN A 1 171 ? 16.988 22.875 23.038 1.00 42.75 171 ASN A C 1
ATOM 1310 O O . ASN A 1 171 ? 16.847 23.901 23.699 1.00 42.75 171 ASN A O 1
ATOM 1314 N N . GLY A 1 172 ? 18.037 22.069 23.199 1.00 39.94 172 GLY A N 1
ATOM 1315 C CA . GLY A 1 172 ? 19.249 22.455 23.917 1.00 39.94 172 GLY A CA 1
ATOM 1316 C C . GLY A 1 172 ? 20.149 23.298 23.017 1.00 39.94 172 GLY A C 1
ATOM 1317 O O . GLY A 1 172 ? 20.994 22.759 22.309 1.00 39.94 172 GLY A O 1
ATOM 1318 N N . GLY A 1 173 ? 19.956 24.616 23.028 1.00 40.53 173 GLY A N 1
ATOM 1319 C CA . GLY A 1 173 ? 20.951 25.555 22.512 1.00 40.53 173 GLY A CA 1
ATOM 1320 C C . GLY A 1 173 ? 22.124 25.686 23.493 1.00 40.53 173 GLY A C 1
ATOM 1321 O O . GLY A 1 173 ? 21.881 25.775 24.697 1.00 40.53 173 GLY A O 1
ATOM 1322 N N . PRO A 1 174 ? 23.385 25.736 23.035 1.00 57.81 174 PRO A N 1
ATOM 1323 C CA . PRO A 1 174 ? 24.480 26.244 23.845 1.00 57.81 174 PRO A CA 1
ATOM 1324 C C . PRO A 1 174 ? 24.566 27.768 23.691 1.00 57.81 174 PRO A C 1
ATOM 1326 O O . PRO A 1 174 ? 24.857 28.286 22.615 1.00 57.81 174 PRO A O 1
ATOM 1329 N N . THR A 1 175 ? 24.305 28.477 24.786 1.00 54.38 175 THR A N 1
ATOM 1330 C CA . THR A 1 175 ? 24.720 29.866 25.014 1.00 54.38 175 THR A CA 1
ATOM 1331 C C . THR A 1 175 ? 26.241 29.971 25.145 1.00 54.38 175 THR A C 1
ATOM 1333 O O . THR A 1 175 ? 26.874 29.128 25.778 1.00 54.38 175 THR A O 1
ATOM 1336 N N . GLU A 1 176 ? 26.794 31.040 24.572 1.00 57.84 176 GLU A N 1
AT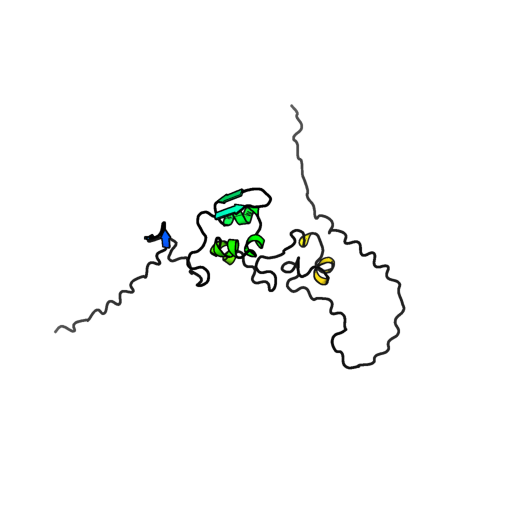OM 1337 C CA . GLU A 1 176 ? 28.177 31.512 24.711 1.00 57.84 176 GLU A CA 1
ATOM 1338 C C . GLU A 1 176 ? 28.617 31.748 26.168 1.00 57.84 176 GLU A C 1
ATOM 1340 O O . GLU A 1 176 ? 27.819 32.213 26.987 1.00 57.84 176 GLU A O 1
ATOM 1345 N N . GLN A 1 177 ? 29.908 31.487 26.428 1.00 52.28 177 GLN A N 1
ATOM 1346 C CA . GLN A 1 177 ? 30.845 32.095 27.404 1.00 52.28 177 GLN A CA 1
ATOM 1347 C C . GLN A 1 177 ? 32.039 31.118 27.502 1.00 52.28 177 GLN A C 1
ATOM 1349 O O . GLN A 1 177 ? 31.837 29.953 27.824 1.00 52.28 177 GLN A O 1
ATOM 1354 N N . THR A 1 178 ? 33.300 31.437 27.197 1.00 54.53 178 THR A N 1
ATOM 1355 C CA . THR A 1 178 ? 34.134 32.605 27.526 1.00 54.53 178 THR A CA 1
ATOM 1356 C C . THR A 1 178 ? 35.338 32.630 26.583 1.00 54.53 178 THR A C 1
ATOM 1358 O O . THR A 1 178 ? 35.762 31.522 26.178 1.00 54.53 178 THR A O 1
#

Secondary structure (DSSP, 8-state):
-----------------PEEEETTEEEE-TTSTT----GGGTT-B-SSEEEEETTEEEEE-HHHHHHHH-GGGGGSHHHHHHBHHHHHHT---BTTBTTS-SSTTGGGS-HHHHTTT-TTTSTTTTTTPPP---S-S----------------------PPPPP--------------